Protein AF-A0A3B8MBT9-F1 (afdb_monomer)

pLDDT: mean 84.59, std 9.3, range [49.25, 94.44]

Mean predicted aligned error: 5.97 Å

Radius of gyration: 13.23 Å; Cα contacts (8 Å, |Δi|>4): 162; chains: 1; bounding box: 34×26×32 Å

Solvent-accessible surface area (backbone atoms only — not comparable to full-atom values): 4755 Å² total; per-residue (Å²): 88,79,47,71,49,91,62,100,44,32,36,40,42,43,36,50,59,93,78,83,76,59,75,44,78,56,92,59,57,97,50,21,71,77,44,60,44,60,85,89,44,58,23,37,71,16,47,29,83,71,47,77,47,77,59,87,64,36,34,43,35,39,30,21,14,26,82,84,30,74,66,38,75,50,76,50,77,46,71,76,126

Secondary structure (DSSP, 8-state):
-EEEEPSTT-EEEEEE-SSSSS-EEPP-BTTBTT--PSTTSTTSS--EEEEEEEETTEEEEEEE-HHHHTT-EEEEEEE--

Nearest PDB structures (foldseek):
  3q9q-assembly1_A  TM=6.722E-01  e=8.427E+00  Homo sapiens
  6ms3-assembly1_B  TM=5.597E-01  e=4.552E+00  Bacillus licheniformis DSM 13 = ATCC 14580
  8y0w-assembly1_5  TM=4.785E-01  e=3.076E+00  Homo sapiens
  3w03-assembly1_B  TM=4.790E-01  e=4.552E+00  Homo sapiens
  3g9k-assembly2_F  TM=2.349E-01  e=3.848E+00  Bacillus anthracis

Structure (mmCIF, N/CA/C/O backbone):
data_AF-A0A3B8MBT9-F1
#
_entry.id   AF-A0A3B8M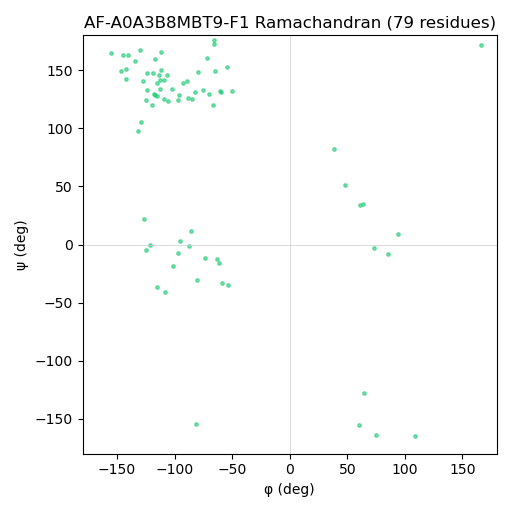BT9-F1
#
loop_
_atom_site.group_PDB
_atom_site.id
_atom_site.type_symbol
_atom_site.label_atom_id
_atom_site.label_alt_id
_atom_site.label_comp_id
_atom_site.label_asym_id
_atom_site.label_entity_id
_atom_site.label_seq_id
_atom_site.pdbx_PDB_ins_code
_atom_site.Cartn_x
_atom_site.Cartn_y
_atom_site.Cartn_z
_atom_site.occupancy
_atom_site.B_iso_or_equiv
_atom_site.auth_seq_id
_atom_site.auth_comp_id
_atom_site.auth_asym_id
_atom_site.auth_atom_id
_atom_site.pdbx_PDB_model_num
ATOM 1 N N . MET A 1 1 ? -11.884 -6.151 7.421 1.00 75.69 1 MET A N 1
ATOM 2 C CA . MET A 1 1 ? -10.756 -7.003 6.988 1.00 75.69 1 MET A CA 1
ATOM 3 C C . MET A 1 1 ? -10.151 -6.403 5.735 1.00 75.69 1 MET A C 1
ATOM 5 O O . MET A 1 1 ? -10.918 -6.082 4.839 1.00 75.69 1 MET A O 1
ATOM 9 N N . TRP A 1 2 ? -8.827 -6.259 5.666 1.00 72.06 2 TRP A N 1
ATOM 10 C CA . TRP A 1 2 ? -8.120 -5.912 4.428 1.00 72.06 2 TRP A CA 1
ATOM 11 C C . TRP A 1 2 ? -7.740 -7.179 3.668 1.00 72.06 2 TRP A C 1
ATOM 13 O O . TRP A 1 2 ? -7.361 -8.174 4.280 1.00 72.06 2 TRP A O 1
ATOM 23 N N . LEU A 1 3 ? -7.858 -7.142 2.346 1.00 71.62 3 LEU A N 1
ATOM 24 C CA . LEU A 1 3 ? -7.515 -8.249 1.460 1.00 71.62 3 LEU A CA 1
ATOM 25 C C . LEU A 1 3 ? -6.925 -7.732 0.145 1.00 71.62 3 LEU A C 1
ATOM 27 O O . LEU A 1 3 ? -7.107 -6.570 -0.230 1.00 71.62 3 LEU A O 1
ATOM 31 N N . HIS A 1 4 ? -6.259 -8.629 -0.575 1.00 65.06 4 HIS A N 1
ATOM 32 C CA . HIS A 1 4 ? -5.709 -8.360 -1.898 1.00 65.06 4 HIS A CA 1
ATOM 33 C C . HIS A 1 4 ? -6.656 -8.862 -2.986 1.00 65.06 4 HIS A C 1
ATOM 35 O O . HIS A 1 4 ? -7.007 -10.041 -3.010 1.00 65.06 4 HIS A O 1
ATOM 41 N N . THR A 1 5 ? -7.061 -7.988 -3.908 1.00 66.94 5 THR A N 1
ATOM 42 C CA . THR A 1 5 ? -7.804 -8.427 -5.097 1.00 66.94 5 THR A CA 1
ATOM 43 C C . THR A 1 5 ? -6.842 -8.933 -6.166 1.00 66.94 5 THR A C 1
ATOM 45 O O . THR A 1 5 ? -5.883 -8.233 -6.500 1.00 66.94 5 THR A O 1
ATOM 48 N N . PHE A 1 6 ? -7.124 -10.114 -6.723 1.00 55.44 6 PHE A N 1
ATOM 49 C CA . PHE A 1 6 ? -6.358 -10.694 -7.826 1.00 55.44 6 PHE A CA 1
ATOM 50 C C . PHE A 1 6 ? -6.383 -9.778 -9.058 1.00 55.44 6 PHE A C 1
ATOM 52 O O . PHE A 1 6 ? -7.438 -9.300 -9.474 1.00 55.44 6 PHE A O 1
ATOM 59 N N . GLY A 1 7 ? -5.207 -9.527 -9.626 1.00 60.75 7 GLY A N 1
ATOM 60 C CA . GLY A 1 7 ? -5.012 -8.688 -10.803 1.00 60.75 7 GLY A CA 1
ATOM 61 C C . GLY A 1 7 ? -3.539 -8.332 -10.976 1.00 60.75 7 GLY A C 1
ATOM 62 O O . GLY A 1 7 ? -2.727 -8.579 -10.088 1.00 60.75 7 GLY A O 1
ATOM 63 N N . THR A 1 8 ? -3.185 -7.711 -12.098 1.00 61.19 8 THR A N 1
ATOM 64 C CA . THR A 1 8 ? -1.790 -7.364 -12.428 1.00 61.19 8 THR A CA 1
ATOM 65 C C . THR A 1 8 ? -1.150 -6.372 -11.462 1.00 61.19 8 THR A C 1
ATOM 67 O O . THR A 1 8 ? 0.062 -6.220 -11.499 1.00 61.19 8 THR A O 1
ATOM 70 N N . ALA A 1 9 ? -1.919 -5.712 -10.589 1.00 63.69 9 ALA A N 1
ATOM 71 C CA . ALA A 1 9 ? -1.413 -4.669 -9.700 1.00 63.69 9 ALA A CA 1
ATOM 72 C C . ALA A 1 9 ? -1.608 -4.922 -8.192 1.00 63.69 9 ALA A C 1
ATOM 74 O O . ALA A 1 9 ? -1.216 -4.061 -7.413 1.00 63.69 9 ALA A O 1
ATOM 75 N N . TYR A 1 10 ? -2.223 -6.050 -7.791 1.00 72.12 10 TYR A N 1
ATOM 76 C CA . TYR A 1 10 ? -2.504 -6.435 -6.391 1.00 72.12 10 TYR A CA 1
ATOM 77 C C . TYR A 1 10 ? -2.915 -5.252 -5.503 1.00 72.12 10 TYR A C 1
ATOM 79 O O . TYR A 1 10 ? -2.115 -4.671 -4.777 1.00 72.12 10 TYR A O 1
ATOM 87 N N . ARG A 1 11 ? -4.194 -4.876 -5.554 1.00 80.19 11 ARG A N 1
ATOM 88 C CA . ARG A 1 11 ? -4.705 -3.727 -4.795 1.00 80.19 11 ARG A CA 1
ATOM 89 C C . ARG A 1 11 ? -5.244 -4.158 -3.440 1.00 80.19 11 ARG A C 1
ATOM 91 O O . ARG A 1 11 ? -5.929 -5.178 -3.337 1.00 80.19 11 ARG A O 1
ATOM 98 N N . VAL A 1 12 ? -4.951 -3.358 -2.417 1.00 79.25 12 VAL A N 1
ATOM 99 C CA . VAL A 1 12 ? -5.487 -3.548 -1.066 1.00 79.25 12 VAL A CA 1
ATOM 100 C C . VAL A 1 12 ? -6.853 -2.888 -0.983 1.00 79.25 12 VAL A C 1
ATOM 102 O O . VAL A 1 12 ? -7.003 -1.702 -1.282 1.00 79.25 12 VAL A O 1
ATOM 105 N N . ARG A 1 13 ? -7.853 -3.665 -0.584 1.00 82.75 13 ARG A N 1
ATOM 106 C CA . ARG A 1 13 ? -9.230 -3.214 -0.363 1.00 82.75 13 ARG A CA 1
ATOM 107 C C . ARG A 1 13 ? -9.735 -3.789 0.949 1.00 82.75 13 ARG A C 1
ATOM 109 O O . ARG A 1 13 ? -9.223 -4.818 1.393 1.00 82.75 13 ARG A O 1
ATOM 116 N N . SER A 1 14 ? -10.750 -3.177 1.546 1.00 81.88 14 SER A N 1
ATOM 117 C CA . SER A 1 14 ? -11.375 -3.723 2.743 1.00 81.88 14 SER A CA 1
ATOM 118 C C . SER A 1 14 ? -12.802 -4.221 2.517 1.00 81.88 14 SER A C 1
ATOM 120 O O . SER A 1 14 ? -13.560 -3.747 1.667 1.00 81.88 14 SER A O 1
ATOM 122 N N . LEU A 1 15 ? -13.155 -5.228 3.309 1.00 84.75 15 LEU A N 1
ATOM 123 C CA . LEU A 1 15 ? -14.510 -5.712 3.517 1.00 84.75 15 LEU A CA 1
ATOM 124 C C . LEU A 1 15 ? -14.916 -5.441 4.967 1.00 84.75 15 LEU A C 1
ATOM 126 O O . LEU A 1 15 ? -14.108 -5.589 5.893 1.00 84.75 15 LEU A O 1
ATOM 130 N N . PHE A 1 16 ? -16.192 -5.142 5.171 1.00 85.38 16 PHE A N 1
ATOM 131 C CA . PHE A 1 16 ? -16.816 -5.067 6.487 1.00 85.38 16 PHE A CA 1
ATOM 132 C C . PHE A 1 16 ? -17.769 -6.245 6.688 1.00 85.38 16 PHE A C 1
ATOM 134 O O . PHE A 1 16 ? -18.485 -6.628 5.766 1.00 85.38 16 PHE A O 1
ATOM 141 N N . SER A 1 17 ? -17.789 -6.789 7.901 1.00 87.06 17 SER A N 1
ATOM 142 C CA . SER A 1 17 ? -18.746 -7.801 8.338 1.00 87.06 17 SER A CA 1
ATOM 143 C C . SER A 1 17 ? -19.043 -7.610 9.822 1.00 87.06 17 SER A C 1
ATOM 145 O O . SER A 1 17 ? -18.177 -7.155 10.572 1.00 87.06 17 SER A O 1
ATOM 147 N N . ARG A 1 18 ? -20.264 -7.959 10.236 1.00 89.38 18 ARG A N 1
ATOM 148 C CA . ARG A 1 18 ? -20.673 -8.005 11.651 1.00 89.38 18 ARG A CA 1
ATOM 149 C C . ARG A 1 18 ? -20.687 -9.424 12.220 1.00 89.38 18 ARG A C 1
ATOM 151 O O . ARG A 1 18 ? -20.682 -9.567 13.435 1.00 89.38 18 ARG A O 1
ATOM 158 N N . ASP A 1 19 ? -20.720 -10.440 11.361 1.00 91.88 19 ASP A N 1
ATOM 159 C CA . ASP A 1 19 ? -20.916 -11.848 11.730 1.00 91.88 19 ASP A CA 1
ATOM 160 C C . ASP A 1 19 ? -19.801 -12.780 11.223 1.00 91.88 19 ASP A C 1
ATOM 162 O O . ASP A 1 19 ? -19.799 -13.968 11.526 1.00 91.88 19 ASP A O 1
ATOM 166 N N . GLY A 1 20 ? -18.847 -12.259 10.450 1.00 83.12 20 GLY A N 1
ATOM 167 C CA . GLY A 1 20 ? -17.762 -13.033 9.847 1.00 83.12 20 GLY A CA 1
ATOM 168 C C . GLY A 1 20 ? -18.187 -13.920 8.672 1.00 83.12 20 GLY A C 1
ATOM 169 O O . GLY A 1 20 ? -17.323 -14.534 8.046 1.00 83.12 20 GLY A O 1
ATOM 170 N N . MET A 1 21 ? -19.476 -13.965 8.327 1.00 89.44 21 MET A N 1
ATOM 171 C CA . MET A 1 21 ? -20.029 -14.803 7.257 1.00 89.44 21 MET A CA 1
ATOM 172 C C . MET A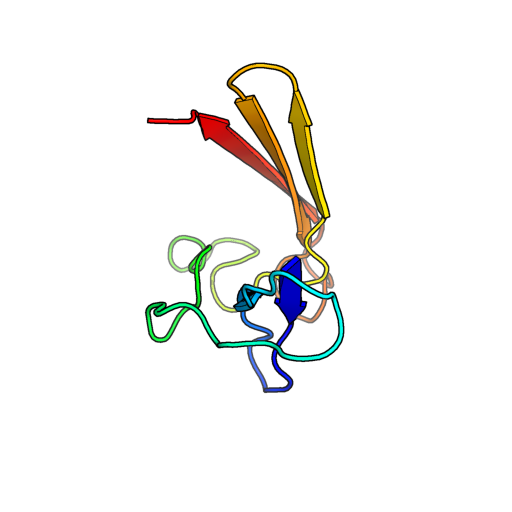 1 21 ? -20.456 -13.969 6.049 1.00 89.44 21 MET A C 1
ATOM 174 O O . MET A 1 21 ? -20.189 -14.342 4.908 1.00 89.44 21 MET A O 1
ATOM 178 N N . HIS A 1 22 ? -21.066 -12.812 6.294 1.00 88.88 22 HIS A N 1
ATOM 179 C CA . HIS A 1 22 ? -21.525 -11.895 5.261 1.00 88.88 22 HIS A CA 1
ATOM 180 C C . HIS A 1 22 ? -20.602 -10.687 5.195 1.00 88.88 22 HIS A C 1
ATOM 182 O O . HIS A 1 22 ? -20.402 -9.988 6.189 1.00 88.88 22 HIS A O 1
ATOM 188 N N . TRP A 1 23 ? -20.045 -10.428 4.014 1.00 87.12 23 TRP A N 1
ATOM 189 C CA . TRP A 1 23 ? -19.029 -9.402 3.815 1.00 87.12 23 TRP A CA 1
ATOM 190 C C . TRP A 1 23 ? -19.452 -8.411 2.735 1.00 87.12 23 TRP A C 1
ATOM 192 O O . TRP A 1 23 ? -19.854 -8.805 1.642 1.00 87.12 23 TRP A O 1
ATOM 202 N N . THR A 1 24 ? -19.296 -7.121 3.026 1.00 90.56 24 THR A N 1
ATOM 203 C CA . THR A 1 24 ? -19.593 -6.034 2.088 1.00 90.56 24 THR A CA 1
ATOM 204 C C . THR A 1 24 ? -18.326 -5.254 1.779 1.00 90.56 24 THR A C 1
ATOM 206 O O . THR A 1 24 ? -17.623 -4.810 2.691 1.00 90.56 24 THR A O 1
ATOM 209 N N . TRP A 1 25 ? -18.051 -5.053 0.491 1.00 85.31 25 TRP A N 1
ATOM 210 C CA . TRP A 1 25 ? -16.938 -4.226 0.030 1.00 85.31 25 TRP A CA 1
ATOM 211 C C . TRP A 1 25 ? -17.075 -2.791 0.513 1.00 85.31 25 TRP A C 1
ATOM 213 O O . TRP A 1 25 ? -18.129 -2.170 0.373 1.00 85.31 25 TRP A O 1
ATOM 223 N N . GLN A 1 26 ? -15.986 -2.262 1.059 1.00 85.50 26 GLN A N 1
ATOM 224 C CA . GLN A 1 26 ? -15.860 -0.837 1.300 1.00 85.50 26 GLN A CA 1
ATOM 225 C C . GLN A 1 26 ? -15.490 -0.127 -0.004 1.00 85.50 26 GLN A C 1
ATOM 227 O O . GLN A 1 26 ? -14.823 -0.682 -0.884 1.00 85.50 26 GLN A O 1
ATOM 232 N N . LYS A 1 27 ? -15.955 1.115 -0.148 1.00 84.94 27 LYS A N 1
ATOM 233 C CA . LYS A 1 27 ? -15.651 1.933 -1.321 1.00 84.94 27 LYS A CA 1
ATOM 234 C C . LYS A 1 27 ? -14.177 2.340 -1.278 1.00 84.94 27 LYS A C 1
A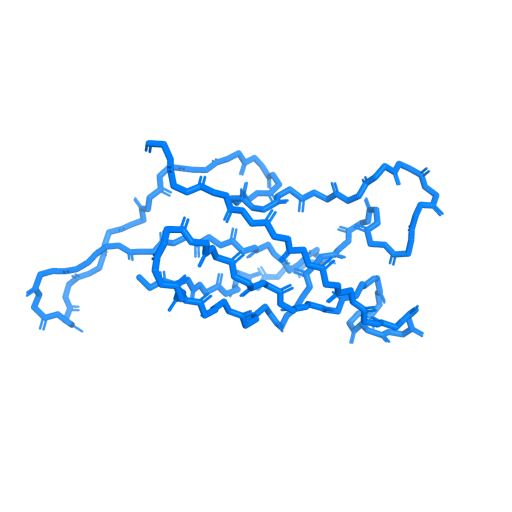TOM 236 O O . LYS A 1 27 ? -13.720 2.892 -0.286 1.00 84.94 27 LYS A O 1
ATOM 241 N N . SER A 1 28 ? -13.461 2.131 -2.377 1.00 82.56 28 SER A N 1
ATOM 242 C CA . SER A 1 28 ? -12.075 2.575 -2.539 1.00 82.56 28 SER A CA 1
ATOM 243 C C . SER A 1 28 ? -11.840 3.107 -3.953 1.00 82.56 28 SER A C 1
ATOM 245 O O . SER A 1 28 ? -12.616 2.817 -4.868 1.00 82.56 28 SER A O 1
ATOM 247 N N . GLY A 1 29 ? -10.750 3.854 -4.147 1.00 81.75 29 GLY A N 1
ATOM 248 C CA . GLY A 1 29 ? -10.317 4.295 -5.473 1.00 81.75 29 GLY A CA 1
ATOM 249 C C . GLY A 1 29 ? -9.890 3.133 -6.378 1.00 81.75 29 GLY A C 1
ATOM 250 O O . GLY A 1 29 ? -9.833 1.970 -5.952 1.00 81.75 29 GLY A O 1
ATOM 251 N N . ILE A 1 30 ? -9.561 3.454 -7.634 1.00 81.19 30 ILE A N 1
ATOM 252 C CA . ILE A 1 30 ? -9.028 2.477 -8.600 1.00 81.19 30 ILE A CA 1
ATOM 253 C C . ILE A 1 30 ? -7.732 1.833 -8.079 1.00 81.19 30 ILE A C 1
ATOM 255 O O . ILE A 1 30 ? -7.523 0.630 -8.251 1.00 81.19 30 ILE A O 1
ATOM 259 N N . ASP A 1 31 ? -6.943 2.599 -7.320 1.00 79.81 31 ASP A N 1
ATOM 260 C CA . ASP A 1 31 ? -5.701 2.173 -6.666 1.00 79.81 31 ASP A CA 1
ATOM 261 C C . ASP A 1 31 ? -5.874 1.514 -5.295 1.00 79.81 31 ASP A C 1
ATOM 263 O O . ASP A 1 31 ? -4.897 1.216 -4.615 1.00 79.81 31 ASP A O 1
ATOM 267 N N . GLY A 1 32 ? -7.109 1.175 -4.922 1.00 80.88 32 GLY A N 1
ATOM 268 C CA . GLY A 1 32 ? -7.399 0.587 -3.618 1.00 80.88 32 GLY A CA 1
ATOM 269 C C . GLY A 1 32 ? -7.347 1.625 -2.499 1.00 80.88 32 GLY A C 1
ATOM 270 O O . GLY A 1 32 ? -7.424 2.826 -2.745 1.00 80.88 32 GLY A O 1
ATOM 271 N N . GLU A 1 33 ? -7.275 1.156 -1.257 1.00 80.44 33 GLU A N 1
ATOM 272 C CA . GLU A 1 33 ? -7.271 2.021 -0.066 1.00 80.44 33 GLU A CA 1
ATOM 273 C C . GLU A 1 33 ? -5.906 2.630 0.230 1.00 80.44 33 GLU A C 1
ATOM 275 O O . GLU A 1 33 ? -5.824 3.734 0.754 1.00 80.44 33 GLU A O 1
ATOM 280 N N . LEU A 1 34 ? -4.835 1.918 -0.119 1.00 79.81 34 LEU A N 1
ATOM 281 C CA . LEU A 1 34 ? -3.472 2.358 0.164 1.00 79.81 34 LEU A CA 1
ATOM 282 C C . LEU A 1 34 ? -2.817 3.065 -1.023 1.00 79.81 34 LEU A C 1
ATOM 284 O O . LEU A 1 34 ? -1.732 3.608 -0.854 1.00 79.81 34 LEU A O 1
ATOM 288 N N . GLY A 1 35 ? -3.441 3.083 -2.204 1.00 87.44 35 GLY A N 1
ATOM 289 C CA . GLY A 1 35 ? -2.866 3.695 -3.403 1.00 87.44 35 GLY A CA 1
ATOM 290 C C . GLY A 1 35 ? -1.537 3.058 -3.832 1.00 87.44 35 GLY A C 1
ATOM 291 O O . GLY A 1 35 ? -1.247 1.908 -3.501 1.00 87.44 35 GLY A O 1
ATOM 292 N N . VAL A 1 36 ? -0.721 3.829 -4.552 1.00 89.19 36 VAL A N 1
ATOM 293 C CA . VAL A 1 36 ? 0.641 3.469 -4.986 1.00 89.19 36 VAL A CA 1
ATOM 294 C C . VAL A 1 36 ? 1.632 4.586 -4.646 1.00 89.19 36 VAL A C 1
ATOM 296 O O . VAL A 1 36 ? 1.233 5.687 -4.255 1.00 89.19 36 VAL A O 1
ATOM 299 N N . GLY A 1 37 ? 2.927 4.288 -4.752 1.00 89.62 37 GLY A N 1
ATOM 300 C CA . GLY A 1 37 ? 3.995 5.275 -4.606 1.00 89.62 37 GLY A CA 1
ATOM 301 C C . GLY A 1 37 ? 3.998 6.333 -5.712 1.00 89.62 37 GLY A C 1
ATOM 302 O O . GLY A 1 37 ? 3.270 6.248 -6.701 1.00 89.62 37 GLY A O 1
ATOM 303 N N . LYS A 1 38 ? 4.848 7.354 -5.555 1.00 93.06 38 LYS A N 1
ATOM 304 C CA . LYS A 1 38 ? 5.117 8.315 -6.637 1.00 93.06 38 LYS A CA 1
ATOM 305 C C . LYS A 1 38 ? 5.795 7.591 -7.800 1.00 93.06 38 LYS A C 1
ATOM 307 O O . LYS A 1 38 ? 6.562 6.665 -7.570 1.00 93.06 38 LYS A O 1
ATOM 312 N N . GLN A 1 39 ? 5.568 8.054 -9.027 1.00 94.44 39 GLN A N 1
ATOM 313 C CA . GLN A 1 39 ? 6.201 7.489 -10.221 1.00 94.44 39 GLN A CA 1
ATOM 314 C C . GLN A 1 39 ? 7.726 7.355 -10.055 1.00 94.44 39 GLN A C 1
ATOM 316 O O . GLN A 1 39 ? 8.395 8.300 -9.635 1.00 94.44 39 GLN A O 1
ATOM 321 N N . GLY A 1 40 ? 8.261 6.183 -10.395 1.00 93.25 40 GLY A N 1
ATOM 322 C CA . GLY A 1 40 ? 9.673 5.826 -10.258 1.00 93.25 40 GLY A CA 1
ATOM 323 C C . GLY A 1 40 ? 10.070 5.289 -8.880 1.00 93.25 40 GLY A C 1
ATOM 324 O O . GLY A 1 40 ? 11.196 4.819 -8.721 1.00 93.25 40 GLY A O 1
ATOM 325 N N . CYS A 1 41 ? 9.185 5.333 -7.880 1.00 94.25 41 CYS A N 1
ATOM 326 C CA . CYS A 1 41 ? 9.420 4.658 -6.606 1.00 94.25 41 CYS A CA 1
ATOM 327 C C . CYS A 1 41 ? 9.307 3.136 -6.756 1.00 94.25 41 CYS A C 1
ATOM 329 O O . CYS A 1 41 ? 8.701 2.613 -7.686 1.00 94.25 41 CYS A O 1
ATOM 331 N N . PHE A 1 42 ? 9.877 2.411 -5.793 1.00 93.75 42 PHE A N 1
ATOM 332 C CA . PHE A 1 42 ? 9.906 0.945 -5.795 1.00 93.75 42 PHE A CA 1
ATOM 333 C C . PHE A 1 42 ? 8.510 0.286 -5.761 1.00 93.75 42 PHE A C 1
ATOM 335 O O . PHE A 1 42 ? 8.402 -0.910 -6.030 1.00 93.75 42 PHE A O 1
ATOM 342 N N . ASP A 1 43 ? 7.473 1.049 -5.412 1.00 92.56 43 ASP A N 1
ATOM 343 C CA . ASP A 1 43 ? 6.081 0.655 -5.189 1.00 92.56 43 ASP A CA 1
ATOM 344 C C . ASP A 1 43 ? 5.081 1.496 -6.014 1.00 92.56 43 ASP A C 1
ATOM 346 O O . ASP A 1 43 ? 3.910 1.639 -5.649 1.00 92.56 43 ASP A O 1
ATOM 350 N N . ASP A 1 44 ? 5.545 2.106 -7.107 1.00 92.38 44 ASP A N 1
ATOM 351 C CA . ASP A 1 44 ? 4.756 3.014 -7.950 1.00 92.38 44 ASP A CA 1
ATOM 352 C C . ASP A 1 44 ? 3.707 2.315 -8.835 1.00 92.38 44 ASP A C 1
ATOM 354 O O . ASP A 1 44 ? 2.819 2.967 -9.383 1.00 92.38 44 ASP A O 1
ATOM 358 N N . GLN A 1 45 ? 3.768 0.988 -8.949 1.00 90.06 45 GLN A N 1
ATOM 359 C CA . GLN A 1 45 ? 2.808 0.181 -9.706 1.00 90.06 45 GLN A CA 1
ATOM 360 C C . GLN A 1 45 ? 2.012 -0.759 -8.799 1.00 90.06 45 GLN A C 1
ATOM 362 O O . GLN A 1 45 ? 0.824 -1.003 -9.048 1.00 90.06 45 GLN A O 1
ATOM 367 N N . GLN A 1 46 ? 2.653 -1.302 -7.760 1.00 88.69 46 GLN A N 1
ATOM 3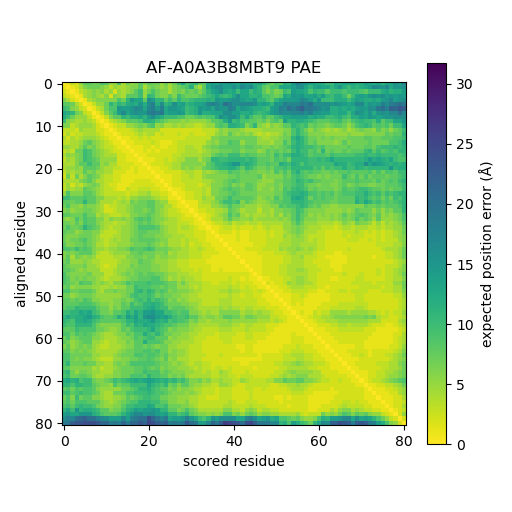68 C CA . GLN A 1 46 ? 2.082 -2.336 -6.904 1.00 88.69 46 GLN A CA 1
ATOM 369 C C . GLN A 1 46 ? 2.473 -2.155 -5.434 1.00 88.69 46 GLN A C 1
ATOM 371 O O . GLN A 1 46 ? 3.622 -1.862 -5.105 1.00 88.69 46 GLN A O 1
ATOM 376 N N . ARG A 1 47 ? 1.516 -2.450 -4.547 1.00 88.31 47 ARG A N 1
ATOM 377 C CA . ARG A 1 47 ? 1.726 -2.639 -3.105 1.00 88.31 47 ARG A CA 1
ATOM 378 C C . ARG A 1 47 ? 1.082 -3.954 -2.682 1.00 88.31 47 ARG A C 1
ATOM 380 O O . ARG A 1 47 ? -0.141 -4.050 -2.590 1.00 88.31 47 ARG A O 1
ATOM 387 N N . CYS A 1 48 ? 1.897 -4.974 -2.438 1.00 84.25 48 CYS A N 1
ATOM 388 C CA . CYS A 1 48 ? 1.427 -6.335 -2.166 1.00 84.25 48 CYS A CA 1
ATOM 389 C C . CYS A 1 48 ? 1.694 -6.754 -0.714 1.00 84.25 48 CYS A C 1
ATOM 391 O O . CYS A 1 48 ? 2.456 -6.103 -0.001 1.00 84.25 48 CYS A O 1
ATOM 393 N N . TYR A 1 49 ? 1.048 -7.850 -0.301 1.00 85.44 49 TYR A N 1
ATOM 394 C CA . TYR A 1 49 ? 1.280 -8.555 0.970 1.00 85.44 49 TYR A CA 1
ATOM 395 C C . TYR A 1 49 ? 1.327 -7.626 2.187 1.00 85.44 49 TYR A C 1
ATOM 397 O O . TYR A 1 49 ? 2.275 -7.628 2.970 1.00 85.44 49 TYR A O 1
ATOM 405 N N . VAL A 1 50 ? 0.300 -6.790 2.308 1.00 86.38 50 VAL A N 1
ATOM 406 C CA . VAL A 1 50 ? 0.249 -5.758 3.336 1.00 86.38 50 VAL A CA 1
ATOM 407 C C . VAL A 1 50 ? -0.059 -6.389 4.689 1.00 86.38 50 VAL A C 1
ATOM 409 O O . VAL A 1 50 ? -1.016 -7.150 4.824 1.00 86.38 50 VAL A O 1
ATOM 412 N N . SER A 1 51 ? 0.703 -6.002 5.707 1.00 88.00 5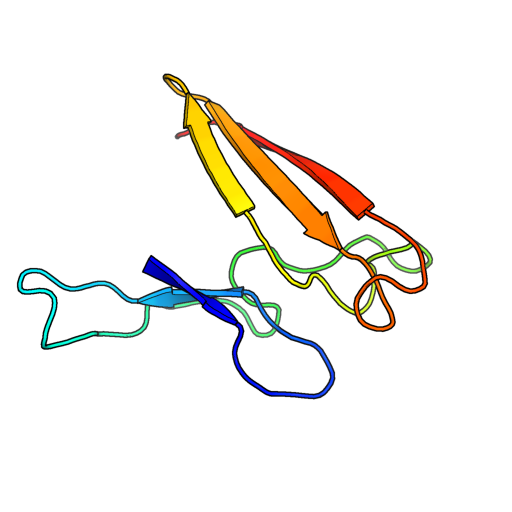1 SER A N 1
ATOM 413 C CA . SER A 1 51 ? 0.414 -6.284 7.109 1.00 88.00 51 SER A CA 1
ATOM 414 C C . SER A 1 51 ? 0.263 -4.970 7.864 1.00 88.00 51 SER A C 1
ATOM 416 O O . SER A 1 51 ? 1.192 -4.162 7.894 1.00 88.00 51 SER A O 1
ATOM 418 N N . VAL A 1 52 ? -0.913 -4.745 8.458 1.00 86.25 52 VAL A N 1
ATOM 419 C CA . VAL A 1 52 ? -1.206 -3.541 9.245 1.00 86.25 52 VAL A CA 1
ATOM 420 C C . VAL A 1 52 ? -1.439 -3.922 10.699 1.00 86.25 52 VAL A C 1
ATOM 422 O O . VAL A 1 52 ? -2.290 -4.757 10.999 1.00 86.25 52 VAL A O 1
ATOM 425 N N . ILE A 1 53 ? -0.724 -3.263 11.605 1.00 87.50 53 ILE A N 1
ATOM 426 C CA . ILE A 1 53 ? -0.915 -3.371 13.051 1.00 87.50 53 ILE A CA 1
ATOM 427 C C . ILE A 1 53 ? -1.338 -2.006 13.581 1.00 87.50 53 ILE A C 1
ATOM 429 O O . ILE A 1 53 ? -0.667 -1.005 13.336 1.00 87.50 53 ILE A O 1
ATOM 433 N N . LYS A 1 54 ? -2.431 -1.962 14.345 1.00 84.12 54 LYS A N 1
ATOM 434 C CA . LYS A 1 54 ? -2.814 -0.775 15.116 1.00 84.12 54 LYS A CA 1
ATOM 435 C C . LYS A 1 54 ? -2.155 -0.831 16.496 1.00 84.12 54 LYS A C 1
ATOM 437 O O . LYS A 1 54 ? -2.310 -1.819 17.207 1.00 84.12 54 LYS A O 1
ATOM 442 N N . SER A 1 55 ? -1.440 0.224 16.870 1.00 86.19 55 SER A N 1
ATOM 443 C CA . SER A 1 55 ? -0.774 0.391 18.162 1.00 86.19 55 SER A CA 1
ATOM 444 C C . SER A 1 55 ? -1.120 1.767 18.727 1.00 86.19 55 SER A C 1
ATOM 446 O O . SER A 1 55 ? -0.514 2.767 18.345 1.00 86.19 55 SER A O 1
ATOM 448 N N . GLY A 1 56 ? -2.103 1.823 19.628 1.00 89.44 56 GLY A N 1
ATOM 449 C CA . GLY A 1 56 ? -2.701 3.090 20.059 1.00 89.44 56 GLY A CA 1
ATOM 450 C C . GLY A 1 56 ? -3.410 3.783 18.892 1.00 89.44 56 GLY A C 1
ATOM 451 O O . GLY A 1 56 ? -4.199 3.148 18.186 1.00 89.44 56 GLY A O 1
ATOM 452 N N . ASP A 1 57 ? -3.085 5.054 18.664 1.00 90.81 57 ASP A N 1
ATOM 453 C CA . ASP A 1 57 ? -3.645 5.866 17.571 1.00 90.81 57 ASP A CA 1
ATOM 454 C C . ASP A 1 57 ? -2.867 5.743 16.251 1.00 90.81 57 ASP A C 1
ATOM 456 O O . ASP A 1 57 ? -3.263 6.310 15.229 1.00 90.81 57 ASP A O 1
ATOM 460 N N . THR A 1 58 ? -1.783 4.964 16.251 1.00 88.88 58 THR A N 1
ATOM 461 C CA . THR A 1 58 ? -0.924 4.764 15.084 1.00 88.88 58 THR A CA 1
ATOM 462 C C . THR A 1 58 ? -1.203 3.419 14.427 1.00 88.88 58 THR A C 1
ATOM 464 O O . THR A 1 58 ? -1.239 2.372 15.075 1.00 88.88 58 THR A O 1
ATOM 467 N N . TYR A 1 59 ? -1.331 3.432 13.108 1.00 87.94 59 TYR A N 1
ATOM 468 C CA . TYR A 1 59 ? -1.275 2.259 12.251 1.00 87.94 59 TYR A CA 1
ATOM 469 C C . TYR A 1 59 ? 0.134 2.121 11.699 1.00 87.94 59 TYR A C 1
ATOM 471 O O . TYR A 1 59 ? 0.678 3.058 11.123 1.00 87.94 59 TYR A O 1
ATOM 479 N N . ARG A 1 60 ? 0.712 0.937 11.851 1.00 91.56 60 ARG A N 1
ATOM 480 C CA . ARG A 1 60 ? 2.000 0.559 11.279 1.00 91.56 60 ARG A CA 1
ATOM 481 C C . ARG A 1 60 ? 1.758 -0.436 10.164 1.00 91.56 60 ARG A C 1
ATOM 483 O O . ARG A 1 60 ? 1.090 -1.443 10.385 1.00 91.56 60 ARG A O 1
ATOM 490 N N . CYS A 1 61 ? 2.261 -0.136 8.979 1.00 90.19 61 CYS A N 1
ATOM 491 C CA . CYS A 1 61 ? 1.985 -0.875 7.760 1.00 90.19 61 CYS A CA 1
ATOM 492 C C . CYS A 1 61 ? 3.296 -1.333 7.124 1.00 90.19 61 CYS A C 1
ATOM 494 O O . CYS A 1 61 ? 4.159 -0.510 6.828 1.00 90.19 61 CYS A O 1
ATOM 496 N N . TRP A 1 62 ? 3.428 -2.634 6.886 1.00 92.94 62 TRP A N 1
ATOM 497 C CA . TRP A 1 62 ? 4.511 -3.226 6.103 1.00 92.94 62 TRP A CA 1
ATOM 498 C C . TRP A 1 62 ? 3.942 -3.795 4.816 1.00 92.94 62 TRP A C 1
ATOM 500 O O . TRP A 1 62 ? 2.844 -4.350 4.821 1.00 92.94 62 TRP A O 1
ATOM 510 N N . TYR A 1 63 ? 4.675 -3.651 3.719 1.00 90.56 63 TYR A N 1
ATOM 511 C CA . TYR A 1 63 ? 4.214 -4.072 2.399 1.00 90.56 63 TYR A CA 1
ATOM 512 C C . TYR A 1 63 ? 5.388 -4.365 1.471 1.00 90.56 63 TYR A C 1
ATOM 514 O O . TYR A 1 63 ? 6.515 -3.956 1.736 1.00 90.56 63 TYR A O 1
ATOM 522 N N . THR A 1 64 ? 5.135 -5.048 0.361 1.00 92.88 64 THR A N 1
ATOM 523 C CA . THR A 1 64 ? 6.132 -5.259 -0.695 1.00 92.88 6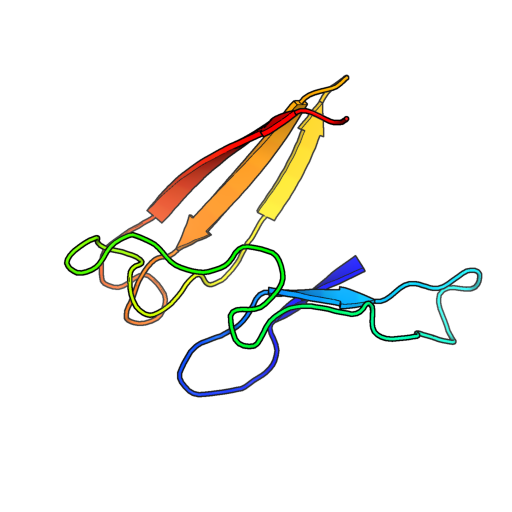4 THR A CA 1
ATOM 524 C C . THR A 1 64 ? 5.825 -4.393 -1.912 1.00 92.88 64 THR A C 1
ATOM 526 O O . THR A 1 64 ? 4.653 -4.189 -2.238 1.00 92.88 64 THR A O 1
ATOM 529 N N . GLY A 1 65 ? 6.863 -3.921 -2.602 1.00 91.38 65 GLY A N 1
ATOM 530 C CA . GLY A 1 65 ? 6.727 -3.108 -3.813 1.00 91.38 65 GLY A CA 1
ATOM 531 C C . GLY A 1 65 ? 6.460 -3.917 -5.088 1.00 91.38 65 GLY A C 1
ATOM 532 O O . GLY A 1 65 ? 5.938 -5.038 -5.059 1.00 91.38 65 GLY A O 1
ATOM 533 N N . ASN A 1 66 ? 6.851 -3.326 -6.215 1.00 92.00 66 ASN A N 1
ATOM 534 C CA . ASN A 1 66 ? 6.676 -3.846 -7.567 1.00 92.00 66 ASN A CA 1
ATOM 535 C C . ASN A 1 66 ? 7.247 -5.262 -7.762 1.00 92.00 66 ASN A C 1
ATOM 537 O O . ASN A 1 66 ? 8.188 -5.703 -7.097 1.00 92.00 66 ASN A O 1
ATOM 541 N N . GLY A 1 67 ? 6.663 -5.985 -8.717 1.00 90.19 67 GLY A N 1
ATOM 542 C CA . GLY A 1 67 ? 7.040 -7.348 -9.066 1.00 90.19 67 GLY A CA 1
ATOM 543 C C . GLY A 1 67 ? 6.819 -8.342 -7.928 1.00 90.19 67 GLY A C 1
ATOM 544 O O . GLY A 1 67 ? 7.612 -9.267 -7.785 1.00 90.19 67 GLY A O 1
ATOM 545 N N . PHE A 1 68 ? 5.777 -8.156 -7.111 1.00 88.31 68 PHE A N 1
ATOM 546 C CA . PHE A 1 68 ? 5.494 -8.996 -5.935 1.00 88.31 68 PHE A CA 1
ATOM 547 C C . PHE A 1 68 ? 6.612 -8.966 -4.876 1.00 88.31 68 PHE A C 1
ATOM 549 O O . PHE A 1 68 ? 6.869 -9.971 -4.215 1.00 88.31 68 PHE A O 1
ATOM 556 N N . GLY A 1 69 ? 7.282 -7.819 -4.722 1.00 89.62 69 GLY A N 1
ATOM 557 C CA . GLY A 1 69 ? 8.415 -7.652 -3.809 1.00 89.62 69 GLY A CA 1
ATOM 558 C C . GLY A 1 69 ? 9.793 -7.856 -4.431 1.00 89.62 69 GLY A C 1
ATOM 559 O O . GLY A 1 69 ? 10.779 -7.838 -3.699 1.00 89.62 69 GLY A O 1
ATOM 560 N N . GLN A 1 70 ? 9.894 -7.978 -5.761 1.00 90.31 70 GLN A N 1
ATOM 561 C CA . GLN A 1 70 ? 11.181 -7.988 -6.476 1.00 90.31 70 GLN A CA 1
ATOM 562 C C . GLN A 1 70 ? 12.055 -6.776 -6.138 1.00 90.31 70 GLN A C 1
ATOM 564 O O . GLN A 1 70 ? 13.275 -6.891 -6.080 1.00 90.31 70 GLN A O 1
ATOM 569 N N . THR A 1 71 ? 11.435 -5.618 -5.908 1.00 86.88 71 THR A N 1
ATOM 570 C CA . THR A 1 71 ? 12.129 -4.357 -5.606 1.00 86.88 71 THR A CA 1
ATOM 571 C C . THR A 1 71 ? 12.258 -4.073 -4.107 1.00 86.88 71 THR A C 1
ATOM 573 O O . THR A 1 71 ? 12.791 -3.032 -3.729 1.00 86.88 71 THR A O 1
ATOM 576 N N . GLY A 1 72 ? 11.804 -4.992 -3.247 1.00 90.31 72 GLY A N 1
ATOM 577 C CA . GLY A 1 72 ? 11.948 -4.909 -1.795 1.00 90.31 72 GLY A CA 1
ATOM 578 C C . GLY A 1 72 ? 10.654 -4.633 -1.025 1.00 90.31 72 GLY A C 1
ATOM 579 O O . GLY A 1 72 ? 9.535 -4.808 -1.523 1.00 90.31 72 GLY A O 1
ATOM 580 N N . MET A 1 73 ? 10.833 -4.237 0.239 1.00 93.12 73 MET A N 1
ATOM 581 C CA . MET A 1 73 ? 9.763 -4.014 1.214 1.00 93.12 73 MET A CA 1
ATOM 582 C C . MET A 1 73 ? 9.732 -2.564 1.697 1.00 93.12 73 MET A C 1
ATOM 584 O O . MET A 1 73 ? 10.771 -1.919 1.820 1.00 93.12 73 MET A O 1
ATOM 588 N N . GLY A 1 74 ? 8.533 -2.082 2.007 1.00 91.88 74 GLY A N 1
ATOM 589 C CA . GLY A 1 74 ? 8.263 -0.759 2.546 1.00 91.88 74 GLY A CA 1
ATOM 590 C C . GLY A 1 74 ? 7.648 -0.798 3.939 1.00 91.88 74 GLY A C 1
ATOM 591 O O . GLY A 1 74 ? 7.053 -1.792 4.361 1.00 91.88 74 GLY A O 1
ATOM 592 N N . TYR A 1 75 ? 7.771 0.336 4.625 1.00 93.19 75 TYR A N 1
ATOM 593 C CA . TYR A 1 75 ? 7.105 0.643 5.884 1.00 93.19 75 TYR A CA 1
ATOM 594 C C . TYR A 1 75 ? 6.374 1.979 5.753 1.00 93.19 75 TYR A C 1
ATOM 596 O O . TYR A 1 75 ? 6.887 2.909 5.129 1.00 93.19 75 TYR A O 1
ATOM 604 N N . ALA A 1 76 ? 5.182 2.075 6.329 1.00 90.56 76 ALA A N 1
ATOM 605 C CA . ALA A 1 76 ? 4.405 3.300 6.395 1.00 90.56 76 ALA A CA 1
ATOM 606 C C . ALA A 1 76 ? 3.688 3.416 7.741 1.00 90.56 76 ALA A C 1
ATOM 608 O O . ALA A 1 76 ? 3.302 2.414 8.348 1.00 90.56 76 ALA A O 1
ATOM 609 N N . GLU A 1 77 ? 3.465 4.655 8.169 1.00 91.94 77 GLU A N 1
ATOM 610 C CA . GLU A 1 77 ? 2.663 4.976 9.344 1.00 91.94 77 GLU A CA 1
ATOM 611 C C . GLU A 1 77 ? 1.420 5.756 8.926 1.00 91.94 77 GLU A C 1
ATOM 613 O O . GLU A 1 77 ? 1.472 6.620 8.051 1.00 91.94 77 GLU A O 1
ATOM 618 N N . GLY A 1 78 ? 0.295 5.430 9.549 1.00 86.94 78 GLY A N 1
ATOM 619 C CA . GLY A 1 78 ? -0.944 6.1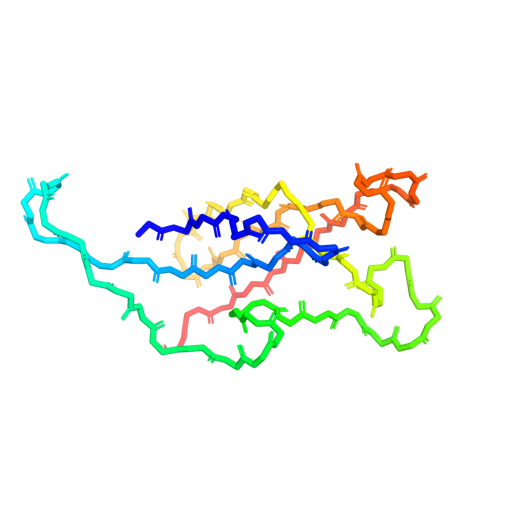88 9.455 1.00 86.94 78 GLY A CA 1
ATOM 620 C C . GLY A 1 78 ? -1.401 6.590 10.848 1.00 86.94 78 GLY A C 1
ATOM 621 O O . GLY A 1 78 ? -1.195 5.847 11.804 1.00 86.94 78 GLY A O 1
ATOM 622 N N . TYR A 1 79 ? -2.048 7.740 10.970 1.00 86.62 79 TYR A N 1
ATOM 623 C CA . TYR A 1 79 ? -2.633 8.200 12.227 1.00 86.62 79 TYR A CA 1
ATOM 624 C C . TYR A 1 79 ? -4.152 8.193 12.077 1.00 86.62 79 TYR A C 1
ATOM 626 O O . TYR A 1 79 ? -4.670 8.606 11.038 1.00 86.62 79 TYR A O 1
ATOM 634 N N . GLY A 1 80 ? -4.861 7.656 13.072 1.00 70.81 80 GLY A N 1
ATOM 635 C CA . GLY A 1 80 ? -6.321 7.702 13.092 1.00 70.81 80 GLY A CA 1
ATOM 636 C C . GLY A 1 80 ? -6.804 9.142 13.256 1.00 70.81 80 GLY A C 1
ATOM 637 O O . GLY A 1 80 ? -6.459 9.782 14.244 1.00 70.81 80 GLY A O 1
ATOM 638 N N . GLY A 1 81 ? -7.573 9.632 12.285 1.00 49.25 81 GLY A N 1
ATOM 639 C CA . GLY A 1 81 ? -8.421 10.818 12.412 1.00 49.25 81 GLY A CA 1
ATOM 640 C C . GLY A 1 81 ? -9.877 10.412 12.553 1.00 49.25 81 GLY A C 1
ATOM 641 O O . GLY A 1 81 ? -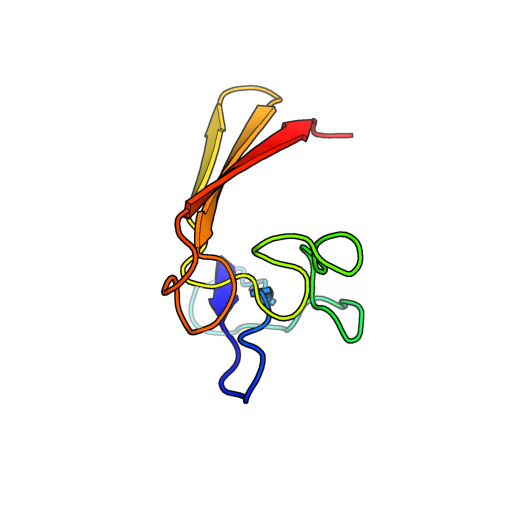10.239 9.363 11.966 1.00 49.25 81 GLY A O 1
#

Sequence (81 aa):
MWLHTFGTAYRVRSLFSRDGMHWTWQKSGIDGELGVGKQGCFDDQQRCYVSVIKSGDTYRCWYTGNGFGQTGMGYAEGYGG

Foldseek 3Di:
DWDFDDDQATAIWDWDD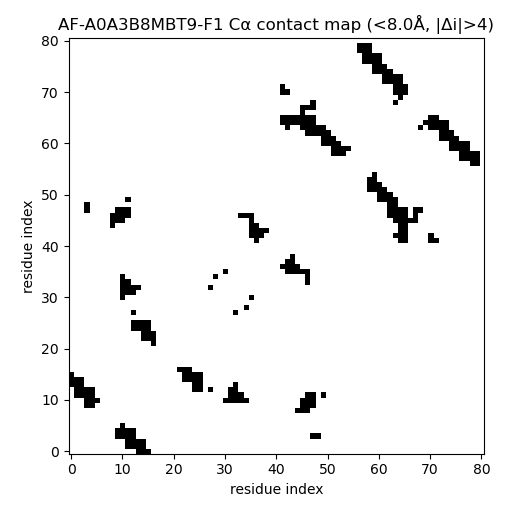DPVPDTDTDDADPRHDVRFDDPPDQARRHWADWDWDDDPQKIKIKTAHPPRNPSHIDIDIDGHD